Protein AF-A0A8F9XL14-F1 (afdb_monomer)

InterPro domains:
  IPR000387 Tyrosine-specific protein phosphatases domain [PS50056] (1-37)
  IPR016130 Protein-tyrosine phosphatase, active site [PS00383] (3-13)
  IPR029021 Protein-tyrosine phosphatase-like [G3DSA:3.90.190.10] (1-58)
  IPR029021 Protein-tyrosine phosphatase-like [SSF52799] (2-39)

Secondary structure (DSSP, 8-state):
-----S-HHHHHHHHHHHHHHHHS---HHHHHHHHHHTT--TT-HHHHHHHHTS--------

Radius of gyration: 12.29 Å; Cα contacts (8 Å, |Δi|>4): 64; chains: 1; bounding box: 36×24×31 Å

Foldseek 3Di:
DDPPPVDPLQVVLLVQLLCCLAPVVDQLVVSNVVSVVSPNDPPPPVSSVCSNPRDRNPPPDD

Structure (mmCIF, N/CA/C/O backbone):
data_AF-A0A8F9XL14-F1
#
_entry.id   AF-A0A8F9XL14-F1
#
loop_
_atom_site.group_PDB
_atom_site.id
_atom_site.type_symbol
_atom_site.label_atom_id
_atom_site.label_alt_id
_atom_site.label_comp_id
_atom_site.label_asym_id
_atom_site.label_entity_id
_atom_site.label_seq_id
_atom_site.pdbx_PDB_ins_code
_atom_site.Cartn_x
_atom_site.Cartn_y
_atom_site.Cartn_z
_atom_site.occupancy
_atom_site.B_iso_or_equiv
_atom_site.auth_seq_id
_atom_site.auth_comp_id
_atom_site.auth_asym_id
_atom_site.auth_atom_id
_atom_site.pdbx_PDB_model_num
ATOM 1 N N . MET A 1 1 ? 7.839 15.195 -21.218 1.00 40.50 1 MET A N 1
ATOM 2 C CA . MET A 1 1 ? 7.997 14.875 -19.784 1.00 40.50 1 MET A CA 1
ATOM 3 C C . MET A 1 1 ? 8.108 13.365 -19.672 1.00 40.50 1 MET A C 1
ATOM 5 O O . MET A 1 1 ? 7.136 12.672 -19.939 1.00 40.50 1 MET A O 1
ATOM 9 N N . PHE A 1 2 ? 9.323 12.860 -19.458 1.00 31.22 2 PHE A N 1
ATOM 10 C CA . PHE A 1 2 ? 9.621 11.429 -19.484 1.00 31.22 2 PHE A CA 1
ATOM 11 C C . PHE A 1 2 ? 9.279 10.809 -18.130 1.00 31.22 2 PHE A C 1
ATOM 13 O O . PHE A 1 2 ? 1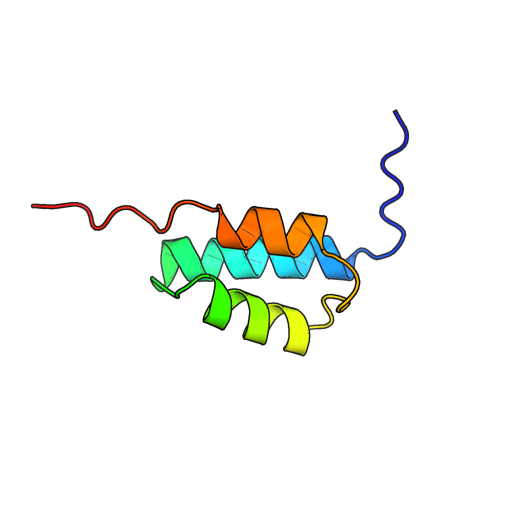0.022 10.960 -17.165 1.00 31.22 2 PHE A O 1
ATOM 20 N N . ILE A 1 3 ? 8.146 10.111 -18.058 1.00 44.47 3 ILE A N 1
ATOM 21 C CA . ILE A 1 3 ? 7.890 9.174 -16.966 1.00 44.47 3 ILE A CA 1
ATOM 22 C C . ILE A 1 3 ? 8.680 7.910 -17.304 1.00 44.47 3 ILE A C 1
ATOM 24 O O . ILE A 1 3 ? 8.214 7.037 -18.035 1.00 44.47 3 ILE A O 1
ATOM 28 N N . HIS A 1 4 ? 9.910 7.832 -16.803 1.00 49.47 4 HIS A N 1
ATOM 29 C CA . HIS A 1 4 ? 10.649 6.580 -16.759 1.00 49.47 4 HIS A CA 1
ATOM 30 C C . HIS A 1 4 ? 10.013 5.690 -15.688 1.00 49.47 4 HIS A C 1
ATOM 32 O O . HIS A 1 4 ? 10.435 5.674 -14.540 1.00 49.47 4 HIS A O 1
ATOM 38 N N . CYS A 1 5 ? 8.981 4.935 -16.056 1.00 53.16 5 CYS A N 1
ATOM 39 C CA . CYS A 1 5 ? 8.626 3.740 -15.301 1.00 53.16 5 CYS A CA 1
ATOM 40 C C . CYS A 1 5 ? 9.561 2.618 -15.727 1.00 53.16 5 CYS A C 1
ATOM 42 O O . CYS A 1 5 ? 9.222 1.825 -16.601 1.00 53.16 5 CYS A O 1
ATOM 44 N N . GLN A 1 6 ? 10.750 2.571 -15.129 1.00 44.47 6 GLN A N 1
ATOM 45 C CA . GLN A 1 6 ? 11.680 1.467 -15.358 1.00 44.47 6 GLN A CA 1
ATOM 46 C C . GLN A 1 6 ? 11.214 0.157 -14.683 1.00 44.47 6 GLN A C 1
ATOM 48 O O . GLN A 1 6 ? 11.713 -0.901 -15.036 1.00 44.47 6 GLN A O 1
ATOM 53 N N . HIS A 1 7 ? 10.200 0.185 -13.810 1.00 53.41 7 HIS A N 1
ATOM 54 C CA . HIS A 1 7 ? 9.653 -1.009 -13.156 1.00 53.41 7 HIS A CA 1
ATOM 55 C C . HIS A 1 7 ? 8.126 -0.915 -12.996 1.00 53.41 7 HIS A C 1
ATOM 57 O O . HIS A 1 7 ? 7.594 -0.417 -12.012 1.00 53.41 7 HIS A O 1
ATOM 63 N N . GLY A 1 8 ? 7.359 -1.410 -13.972 1.00 51.62 8 GLY A N 1
ATOM 64 C CA . GLY A 1 8 ? 5.884 -1.434 -13.911 1.00 51.62 8 GLY A CA 1
ATOM 65 C C . GLY A 1 8 ? 5.281 -2.147 -12.683 1.00 51.62 8 GLY A C 1
ATOM 66 O O . GLY A 1 8 ? 4.093 -1.963 -12.403 1.00 51.62 8 GLY A O 1
ATOM 67 N N . ALA A 1 9 ? 6.092 -2.902 -11.937 1.00 57.25 9 ALA A N 1
ATOM 68 C CA . ALA A 1 9 ? 5.730 -3.528 -10.670 1.00 57.25 9 ALA A CA 1
ATOM 69 C C . ALA A 1 9 ? 5.380 -2.500 -9.577 1.00 57.25 9 ALA A C 1
ATOM 71 O O . ALA A 1 9 ? 4.414 -2.697 -8.838 1.00 57.25 9 ALA A O 1
ATOM 72 N N . ASP A 1 10 ? 6.071 -1.357 -9.535 1.00 65.00 10 ASP A N 1
ATOM 73 C CA . ASP A 1 10 ? 5.946 -0.412 -8.420 1.00 65.00 10 ASP A CA 1
ATOM 74 C C . ASP A 1 10 ? 4.624 0.365 -8.460 1.00 65.00 10 ASP A C 1
ATOM 76 O O . ASP A 1 10 ? 3.950 0.518 -7.442 1.00 65.00 10 ASP A O 1
ATOM 80 N N . ARG A 1 11 ? 4.153 0.744 -9.658 1.00 71.88 11 ARG A N 1
ATOM 81 C CA . ARG A 1 11 ? 2.827 1.373 -9.840 1.00 71.88 11 ARG A CA 1
ATOM 82 C C . ARG A 1 11 ? 1.676 0.431 -9.515 1.00 71.88 11 ARG A C 1
ATOM 84 O O . ARG A 1 11 ? 0.690 0.861 -8.922 1.00 71.88 11 ARG A O 1
ATOM 91 N N . THR A 1 12 ? 1.796 -0.836 -9.906 1.00 78.38 12 THR A N 1
ATOM 92 C CA . THR A 1 12 ? 0.757 -1.840 -9.645 1.00 78.38 12 THR A CA 1
ATOM 93 C C . THR A 1 12 ? 0.634 -2.091 -8.143 1.00 78.38 12 THR A C 1
ATOM 95 O O . THR A 1 12 ? -0.474 -2.062 -7.610 1.00 78.38 12 THR A O 1
ATOM 98 N N . GLY A 1 13 ? 1.766 -2.225 -7.441 1.00 80.00 13 GLY A N 1
ATOM 99 C CA . GLY A 1 13 ? 1.790 -2.358 -5.985 1.00 80.00 13 GLY A CA 1
ATOM 100 C C . GLY A 1 13 ? 1.188 -1.149 -5.264 1.00 80.00 13 GLY A C 1
ATOM 101 O O . GLY A 1 13 ? 0.422 -1.328 -4.322 1.00 80.00 13 GLY A O 1
ATOM 102 N N . THR A 1 14 ? 1.447 0.076 -5.734 1.00 82.88 14 THR A N 1
ATOM 103 C CA . THR A 1 14 ? 0.842 1.290 -5.157 1.00 82.88 14 THR A CA 1
ATOM 104 C C . THR A 1 14 ? -0.666 1.344 -5.355 1.00 82.88 14 THR A C 1
ATOM 106 O O . THR A 1 14 ? -1.387 1.654 -4.411 1.00 82.88 14 THR A O 1
ATOM 109 N N . ILE A 1 15 ? -1.163 1.008 -6.548 1.00 83.81 15 ILE A N 1
ATOM 110 C CA . ILE A 1 15 ? -2.606 0.995 -6.821 1.00 83.81 15 ILE A CA 1
ATOM 111 C C . ILE A 1 15 ? -3.309 -0.050 -5.949 1.00 83.81 15 ILE A C 1
ATOM 113 O O . ILE A 1 15 ? -4.341 0.257 -5.352 1.00 83.81 15 ILE A O 1
ATOM 117 N N . ILE A 1 16 ? -2.740 -1.255 -5.832 1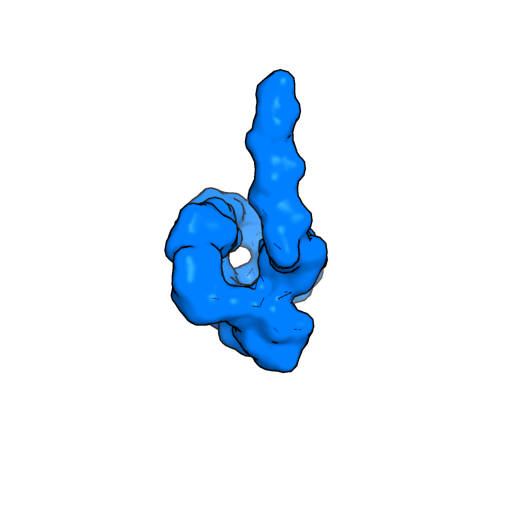.00 84.88 16 ILE A N 1
ATOM 118 C CA . ILE A 1 16 ? -3.275 -2.311 -4.961 1.00 84.88 16 ILE A CA 1
ATOM 119 C C . ILE A 1 16 ? -3.257 -1.853 -3.502 1.00 84.88 16 ILE A C 1
ATOM 121 O O . ILE A 1 16 ? -4.262 -1.995 -2.813 1.00 84.88 16 ILE A O 1
ATOM 125 N N . ALA A 1 17 ? -2.168 -1.238 -3.037 1.00 87.19 17 ALA A N 1
ATOM 126 C CA . ALA A 1 17 ? -2.079 -0.763 -1.663 1.00 87.19 17 ALA A CA 1
ATOM 127 C C . ALA A 1 17 ? -3.140 0.308 -1.350 1.00 87.19 17 ALA A C 1
ATOM 129 O O . ALA A 1 17 ? -3.849 0.206 -0.350 1.00 87.19 17 ALA A O 1
ATOM 130 N N . CYS A 1 18 ? -3.328 1.289 -2.237 1.00 85.56 18 CYS A N 1
ATOM 131 C CA . CYS A 1 18 ? -4.399 2.279 -2.110 1.00 85.56 18 CYS A CA 1
ATOM 132 C C . CYS A 1 18 ? -5.795 1.638 -2.156 1.00 85.56 18 CYS A C 1
ATOM 134 O O . CYS A 1 18 ? -6.692 2.061 -1.423 1.00 85.56 18 CYS A O 1
ATOM 136 N N . TYR A 1 19 ? -5.985 0.607 -2.985 1.00 86.19 19 TYR A N 1
ATOM 137 C CA . TYR A 1 19 ? -7.228 -0.159 -3.029 1.00 86.19 19 TYR A CA 1
ATOM 138 C C . TYR A 1 19 ? -7.495 -0.864 -1.694 1.00 86.19 19 TYR A C 1
ATOM 140 O O . TYR A 1 19 ? -8.576 -0.687 -1.145 1.00 86.19 19 TYR A O 1
ATOM 148 N N . ARG A 1 20 ? -6.511 -1.559 -1.109 1.00 88.19 20 ARG A N 1
ATOM 149 C CA . ARG A 1 20 ? -6.634 -2.205 0.213 1.00 88.19 20 ARG A CA 1
ATOM 150 C C . ARG A 1 20 ? -6.968 -1.217 1.322 1.00 88.19 20 ARG A C 1
ATOM 152 O O . ARG A 1 20 ? -7.844 -1.477 2.141 1.00 88.19 20 ARG A O 1
ATOM 159 N N . ILE A 1 21 ? -6.303 -0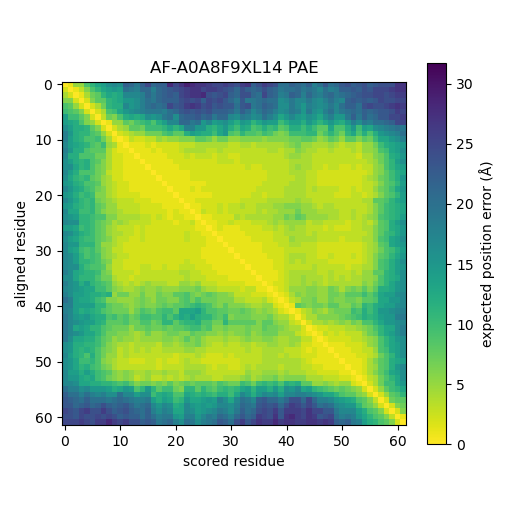.065 1.325 1.00 87.88 21 ILE A N 1
ATOM 160 C CA . ILE A 1 21 ? -6.538 0.992 2.313 1.00 87.88 21 ILE A CA 1
ATOM 161 C C . ILE A 1 21 ? -7.977 1.519 2.223 1.00 87.88 21 ILE A C 1
ATOM 163 O O . ILE A 1 21 ? -8.621 1.763 3.242 1.00 87.88 21 ILE A O 1
ATOM 167 N N . ARG A 1 22 ? -8.503 1.691 1.005 1.00 85.56 22 ARG A N 1
ATOM 168 C CA . ARG A 1 22 ? -9.833 2.275 0.791 1.00 85.56 22 ARG A CA 1
ATOM 169 C C . ARG A 1 22 ? -10.974 1.267 0.899 1.00 85.56 22 ARG A C 1
ATOM 171 O O . ARG A 1 22 ? -12.027 1.606 1.422 1.00 85.56 22 ARG A O 1
ATOM 178 N N . HIS A 1 23 ? -10.789 0.084 0.328 1.00 85.31 23 HIS A N 1
ATOM 179 C CA . HIS A 1 23 ? -11.823 -0.933 0.177 1.00 85.31 23 HIS A CA 1
ATOM 180 C C . HIS A 1 23 ? -11.869 -1.874 1.380 1.00 85.31 23 HIS A C 1
ATOM 182 O O . HIS A 1 23 ? -12.942 -2.141 1.909 1.00 85.31 23 HIS A O 1
ATOM 188 N N . ASP A 1 24 ? -10.703 -2.335 1.833 1.00 84.19 24 ASP A N 1
ATOM 189 C CA . ASP A 1 24 ? -10.593 -3.317 2.915 1.00 84.19 24 ASP A CA 1
ATOM 190 C C . ASP A 1 24 ? -10.284 -2.659 4.270 1.00 84.19 24 ASP A C 1
ATOM 192 O O . ASP A 1 24 ? -10.201 -3.343 5.289 1.00 84.19 24 ASP A O 1
ATOM 196 N N . GLY A 1 25 ? -10.098 -1.332 4.294 1.00 86.19 25 GLY A N 1
ATOM 197 C CA . GLY A 1 25 ? -9.782 -0.573 5.506 1.00 86.19 25 GLY A CA 1
ATOM 198 C C . GLY A 1 25 ? -8.400 -0.891 6.076 1.00 86.19 25 GLY A C 1
ATOM 199 O O . GLY A 1 25 ? -8.170 -0.734 7.275 1.00 86.19 25 GLY A O 1
ATOM 200 N N . TRP A 1 26 ? -7.481 -1.389 5.245 1.00 88.56 26 TRP A N 1
ATOM 201 C CA . TRP A 1 26 ? -6.146 -1.756 5.704 1.00 88.56 26 TRP A CA 1
ATOM 202 C C . TRP A 1 26 ? -5.345 -0.526 6.122 1.00 88.56 26 TRP A C 1
ATOM 204 O O . TRP A 1 26 ? -5.464 0.556 5.546 1.00 88.56 26 TRP A O 1
ATOM 214 N N . THR A 1 27 ? -4.467 -0.707 7.105 1.00 87.12 27 THR A N 1
ATOM 215 C CA . THR A 1 27 ? -3.462 0.306 7.420 1.00 87.12 27 THR A CA 1
ATOM 216 C C . THR A 1 27 ? -2.446 0.387 6.285 1.00 87.12 27 THR A C 1
ATOM 218 O O . THR A 1 27 ? -2.165 -0.605 5.604 1.00 87.12 27 THR A O 1
ATOM 221 N N . ALA A 1 28 ? -1.855 1.566 6.088 1.00 85.19 28 ALA A N 1
ATOM 222 C CA . ALA A 1 28 ? -0.872 1.755 5.027 1.00 85.19 28 ALA A CA 1
ATOM 223 C C . ALA A 1 28 ? 0.321 0.792 5.140 1.00 85.19 28 ALA A C 1
ATOM 225 O O . ALA A 1 28 ? 0.840 0.339 4.125 1.00 85.19 28 ALA A O 1
ATOM 226 N N . ASP A 1 29 ? 0.723 0.423 6.358 1.00 86.69 29 ASP A N 1
ATOM 227 C CA . ASP A 1 29 ? 1.809 -0.534 6.581 1.00 86.69 29 ASP A CA 1
ATOM 228 C C . ASP A 1 29 ? 1.447 -1.954 6.110 1.00 86.69 29 ASP A C 1
ATOM 230 O O . ASP A 1 29 ? 2.216 -2.579 5.381 1.00 86.69 29 ASP A O 1
ATOM 234 N N . ALA A 1 30 ? 0.231 -2.426 6.415 1.00 88.31 30 ALA A N 1
ATOM 235 C CA . ALA A 1 30 ? -0.259 -3.725 5.952 1.00 88.31 30 ALA A CA 1
ATOM 236 C C . ALA A 1 30 ? -0.380 -3.777 4.419 1.00 88.31 30 ALA A C 1
ATOM 238 O O . ALA A 1 30 ? 0.023 -4.752 3.781 1.00 88.31 30 ALA A O 1
ATOM 239 N N . ALA A 1 31 ? -0.876 -2.695 3.820 1.00 89.06 31 ALA A N 1
ATOM 240 C CA . ALA A 1 31 ? -0.984 -2.555 2.374 1.00 89.06 31 ALA A CA 1
ATOM 241 C C . ALA A 1 31 ? 0.396 -2.528 1.684 1.00 89.06 31 ALA A C 1
ATOM 243 O O . ALA A 1 31 ? 0.580 -3.138 0.630 1.00 89.06 31 ALA A O 1
ATOM 244 N N . LEU A 1 32 ? 1.396 -1.889 2.301 1.00 86.00 32 LEU A N 1
ATOM 245 C CA . LEU A 1 32 ? 2.777 -1.883 1.811 1.00 86.00 32 LEU A CA 1
ATOM 246 C C . LEU A 1 32 ? 3.484 -3.227 1.982 1.00 86.00 32 LEU A C 1
ATOM 248 O O . LEU A 1 32 ? 4.269 -3.613 1.114 1.00 86.00 32 LEU A O 1
ATOM 252 N N . ALA A 1 33 ? 3.208 -3.954 3.064 1.00 87.56 33 ALA A N 1
ATOM 253 C CA . ALA A 1 33 ? 3.728 -5.302 3.263 1.00 87.56 33 ALA A CA 1
ATOM 254 C C . ALA A 1 33 ? 3.226 -6.257 2.168 1.00 87.56 33 ALA A C 1
ATOM 256 O O . ALA A 1 33 ? 4.000 -7.061 1.639 1.00 87.56 33 ALA A O 1
ATOM 257 N N . GLU A 1 34 ? 1.957 -6.126 1.773 1.00 85.88 34 GLU A N 1
ATOM 258 C CA . GLU A 1 34 ? 1.394 -6.855 0.637 1.00 85.88 34 GLU A CA 1
ATOM 259 C C . GLU A 1 34 ? 2.031 -6.408 -0.688 1.00 85.88 34 GLU A C 1
ATOM 261 O O . GLU A 1 34 ? 2.516 -7.251 -1.444 1.00 85.88 34 GLU A O 1
ATOM 266 N N . ALA A 1 35 ? 2.134 -5.100 -0.941 1.00 84.31 35 ALA A N 1
ATOM 267 C CA . ALA A 1 35 ? 2.770 -4.577 -2.150 1.00 84.31 35 ALA A CA 1
ATOM 268 C C . ALA A 1 35 ? 4.224 -5.065 -2.309 1.00 84.31 35 ALA A C 1
ATOM 270 O O . ALA A 1 35 ? 4.625 -5.465 -3.403 1.00 84.31 35 ALA A O 1
ATOM 271 N N . LYS A 1 36 ? 4.996 -5.123 -1.214 1.00 83.25 36 LYS A N 1
ATOM 272 C CA . LYS A 1 36 ? 6.354 -5.694 -1.183 1.00 83.25 36 LYS A CA 1
ATOM 273 C C . LYS A 1 36 ? 6.354 -7.175 -1.567 1.00 83.25 36 LYS A C 1
ATOM 275 O O . LYS A 1 36 ? 7.224 -7.617 -2.314 1.00 83.25 36 LYS A O 1
ATOM 280 N N . ARG A 1 37 ? 5.366 -7.942 -1.099 1.00 81.94 37 ARG A N 1
ATOM 281 C CA . ARG A 1 37 ? 5.220 -9.369 -1.424 1.00 81.94 37 ARG A CA 1
ATOM 282 C C . ARG A 1 37 ? 4.898 -9.606 -2.904 1.00 81.94 37 ARG A C 1
ATOM 284 O O . ARG A 1 37 ? 5.314 -10.624 -3.447 1.00 81.94 37 ARG A O 1
ATOM 291 N N . TYR A 1 38 ? 4.210 -8.666 -3.553 1.00 75.69 38 TYR A N 1
ATOM 292 C CA . TYR A 1 38 ? 3.891 -8.711 -4.986 1.00 75.69 38 TYR A CA 1
ATOM 293 C C . TYR A 1 38 ? 4.953 -8.070 -5.894 1.00 75.69 38 TYR A C 1
ATOM 295 O O . TYR A 1 38 ? 4.751 -8.001 -7.105 1.00 75.69 38 TYR A O 1
ATOM 303 N N . GLY A 1 39 ? 6.097 -7.652 -5.342 1.00 72.56 39 GLY A N 1
ATOM 304 C CA . GLY A 1 39 ? 7.245 -7.196 -6.127 1.00 72.56 39 GLY A CA 1
ATOM 305 C C . GLY A 1 39 ? 7.472 -5.685 -6.151 1.00 72.56 39 GLY A C 1
ATOM 306 O O . GLY A 1 39 ? 8.243 -5.226 -6.989 1.00 72.56 39 GLY A O 1
ATOM 307 N N . MET A 1 40 ? 6.851 -4.914 -5.249 1.00 74.25 40 MET A N 1
ATOM 3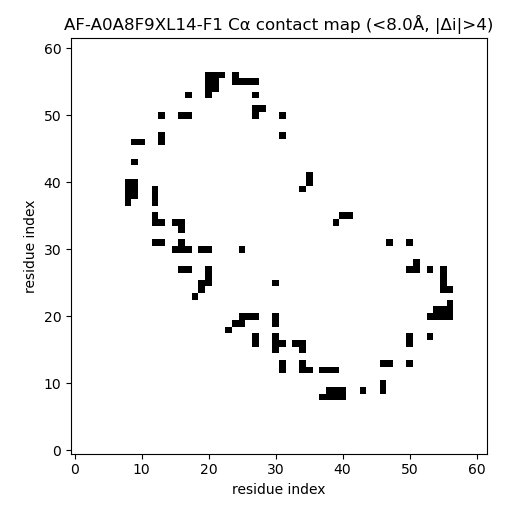08 C CA . MET A 1 40 ? 7.255 -3.522 -5.018 1.00 74.25 40 MET A CA 1
ATOM 309 C C . MET A 1 40 ? 8.669 -3.487 -4.433 1.00 74.25 40 MET A C 1
ATOM 311 O O . MET A 1 40 ? 8.936 -4.079 -3.379 1.00 74.25 40 MET A O 1
ATOM 315 N N . SER A 1 41 ? 9.567 -2.770 -5.103 1.00 71.06 41 SER A N 1
ATOM 316 C CA . SER A 1 41 ? 10.962 -2.674 -4.685 1.00 71.06 41 SER A CA 1
ATOM 317 C C . SER A 1 41 ? 11.105 -1.912 -3.367 1.00 71.06 41 SER A C 1
ATOM 319 O O . SER A 1 41 ? 10.429 -0.919 -3.097 1.00 71.06 41 SER A O 1
ATOM 321 N N . GLU A 1 42 ? 12.045 -2.352 -2.525 1.00 67.75 42 GLU A N 1
ATOM 322 C CA . GLU A 1 42 ? 12.318 -1.695 -1.240 1.00 67.75 42 GLU A CA 1
ATOM 323 C C . GLU A 1 42 ? 12.736 -0.228 -1.402 1.00 67.75 42 GLU A C 1
ATOM 325 O O . GLU A 1 42 ? 12.451 0.585 -0.520 1.00 67.75 42 GLU A O 1
ATOM 330 N N . TRP A 1 43 ? 13.371 0.066 -2.538 1.00 63.12 43 TRP A N 1
ATOM 331 C CA . TRP A 1 43 ? 13.942 1.348 -2.938 1.00 63.12 43 TRP A CA 1
ATOM 332 C C . TRP A 1 43 ? 12.927 2.370 -3.459 1.00 63.12 43 TRP A C 1
ATOM 334 O O . TRP A 1 43 ? 13.286 3.529 -3.660 1.00 63.12 43 TRP A O 1
ATOM 344 N N . GLU A 1 44 ? 11.656 1.997 -3.606 1.00 68.50 44 GLU A N 1
ATOM 345 C CA . GLU A 1 44 ? 10.587 2.900 -4.042 1.00 68.50 44 GLU A CA 1
ATOM 346 C C . GLU A 1 44 ? 10.075 3.780 -2.896 1.00 68.50 44 GLU A C 1
ATOM 348 O O . GLU A 1 44 ? 8.893 3.778 -2.536 1.00 68.50 44 GLU A O 1
ATOM 353 N N . PHE A 1 45 ? 10.979 4.543 -2.280 1.00 71.69 45 PHE A N 1
ATOM 354 C CA . PHE A 1 45 ? 10.667 5.395 -1.134 1.00 71.69 45 PHE A CA 1
ATOM 355 C C . PHE A 1 45 ? 9.521 6.373 -1.426 1.00 71.69 45 PHE A C 1
ATOM 357 O O . PHE A 1 45 ? 8.639 6.516 -0.586 1.00 71.69 45 PHE A O 1
ATOM 364 N N . GLY A 1 46 ? 9.476 6.972 -2.623 1.00 73.75 46 GLY A N 1
ATOM 365 C CA . GLY A 1 46 ? 8.413 7.912 -3.004 1.00 73.75 46 GLY A CA 1
ATOM 366 C C . GLY A 1 46 ? 7.02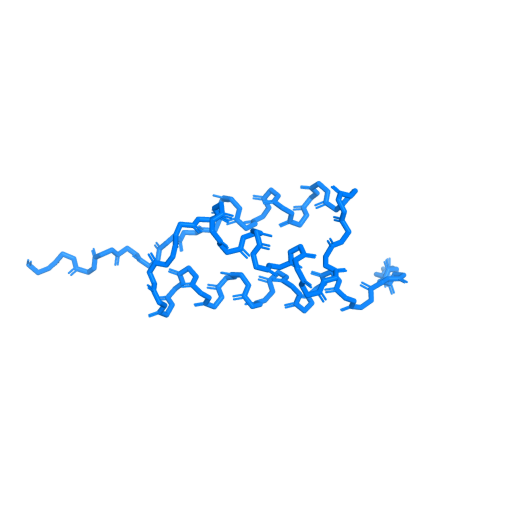8 7.265 -3.124 1.00 73.75 46 GLY A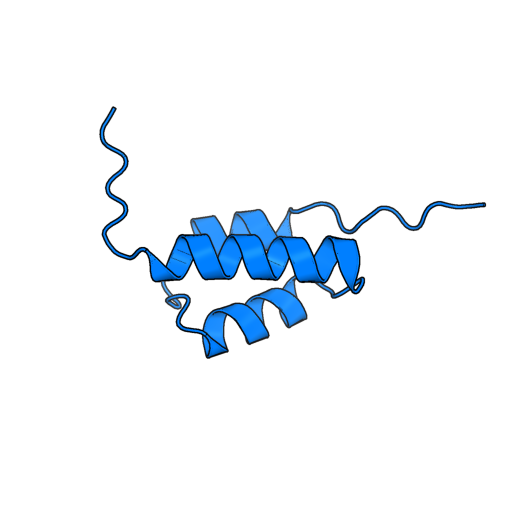 C 1
ATOM 367 O O . GLY A 1 46 ? 6.032 7.839 -2.694 1.00 73.75 46 GLY A O 1
ATOM 368 N N . MET A 1 47 ? 6.958 6.038 -3.643 1.00 76.69 47 MET A N 1
ATOM 369 C CA . MET A 1 47 ? 5.698 5.298 -3.775 1.00 76.69 47 MET A CA 1
ATOM 370 C C . MET A 1 47 ? 5.203 4.798 -2.418 1.00 76.69 47 MET A C 1
ATOM 372 O O . MET A 1 47 ? 4.010 4.872 -2.123 1.00 76.69 47 MET A O 1
ATOM 376 N N . LYS A 1 48 ? 6.125 4.337 -1.562 1.00 79.50 48 LYS A N 1
ATOM 377 C CA . LYS A 1 48 ? 5.811 3.971 -0.177 1.00 79.50 48 LYS A CA 1
ATOM 378 C C . LYS A 1 48 ? 5.311 5.174 0.618 1.00 79.50 48 LYS A C 1
ATOM 380 O O . LYS A 1 48 ? 4.374 5.039 1.398 1.00 79.50 48 LYS A O 1
ATOM 385 N N . ASP A 1 49 ? 5.923 6.337 0.422 1.00 82.25 49 ASP A N 1
ATOM 386 C CA . ASP A 1 49 ? 5.501 7.585 1.054 1.00 82.25 49 ASP A CA 1
ATOM 387 C C . ASP A 1 49 ? 4.089 7.997 0.614 1.00 82.25 49 ASP A C 1
ATOM 389 O O . ASP A 1 49 ? 3.232 8.251 1.458 1.00 82.25 49 ASP A O 1
ATOM 393 N N . PHE A 1 50 ? 3.799 7.926 -0.689 1.00 83.62 50 PHE A N 1
ATOM 394 C CA . PHE A 1 50 ? 2.458 8.188 -1.214 1.00 83.62 50 PHE A CA 1
ATOM 395 C C . PHE A 1 50 ? 1.391 7.289 -0.575 1.00 83.62 50 PHE A C 1
ATOM 397 O O . PHE A 1 50 ? 0.345 7.777 -0.161 1.00 83.62 50 PHE A O 1
ATOM 404 N N . VAL A 1 51 ? 1.656 5.984 -0.452 1.00 85.12 51 VAL A N 1
ATOM 405 C CA . VAL A 1 51 ? 0.723 5.033 0.179 1.00 85.12 51 VAL A CA 1
ATOM 406 C C . VAL A 1 51 ? 0.551 5.317 1.676 1.00 85.12 51 VAL A C 1
ATOM 408 O O . VAL A 1 51 ? -0.561 5.205 2.183 1.00 85.12 51 VAL A O 1
ATOM 411 N N . ARG A 1 52 ? 1.614 5.719 2.389 1.00 84.19 52 ARG A N 1
ATOM 412 C CA . ARG A 1 52 ? 1.537 6.102 3.814 1.00 84.19 52 ARG A CA 1
ATOM 413 C C . ARG A 1 52 ? 0.697 7.346 4.056 1.00 84.19 52 ARG A C 1
ATOM 415 O O . ARG A 1 52 ? -0.003 7.408 5.061 1.00 84.19 52 ARG A O 1
ATOM 422 N N . HIS A 1 53 ? 0.762 8.306 3.142 1.00 82.94 53 HIS A N 1
ATOM 423 C CA . HIS A 1 53 ? -0.028 9.533 3.193 1.00 82.94 53 HIS A CA 1
ATOM 424 C C . HIS A 1 53 ? -1.384 9.405 2.490 1.00 82.94 53 HIS A C 1
ATOM 426 O O . HIS A 1 53 ? -2.164 10.359 2.482 1.00 82.94 53 HIS A O 1
ATOM 432 N N . PHE A 1 54 ? -1.684 8.246 1.896 1.00 82.25 54 PHE A N 1
ATOM 433 C CA . PHE A 1 54 ? -2.961 8.024 1.244 1.00 82.25 54 PHE A CA 1
ATOM 434 C C . PHE A 1 54 ? -4.060 8.034 2.310 1.00 82.25 54 PHE A C 1
ATOM 436 O O . PHE A 1 54 ? -3.973 7.268 3.275 1.00 82.25 54 PHE A O 1
ATOM 443 N N . PRO A 1 55 ? -5.092 8.884 2.170 1.00 72.12 55 PRO A N 1
ATOM 444 C CA . PRO A 1 55 ? -6.161 8.929 3.145 1.00 72.12 55 PRO A CA 1
ATOM 445 C C . PRO A 1 55 ? -6.834 7.558 3.174 1.00 72.12 55 PRO A C 1
ATOM 447 O O . PRO A 1 55 ? -7.455 7.137 2.192 1.00 72.12 55 PRO A O 1
ATOM 450 N N . ALA A 1 56 ? -6.711 6.867 4.312 1.00 65.81 56 ALA A N 1
ATOM 451 C CA . ALA A 1 56 ? -7.620 5.782 4.647 1.00 65.81 56 ALA A CA 1
ATOM 452 C C . ALA A 1 56 ? -9.027 6.303 4.411 1.00 65.81 56 ALA A C 1
ATOM 454 O O . ALA A 1 56 ? -9.290 7.461 4.754 1.00 65.81 56 ALA A O 1
ATOM 455 N N . ALA A 1 57 ? -9.881 5.503 3.756 1.00 61.75 57 ALA A N 1
ATOM 456 C CA . ALA A 1 57 ? -11.278 5.872 3.586 1.00 61.75 57 ALA A CA 1
ATOM 457 C C . ALA A 1 57 ? -11.738 6.344 4.956 1.00 61.75 57 ALA A C 1
ATOM 459 O O . ALA A 1 57 ? -11.721 5.551 5.899 1.00 61.75 57 ALA A O 1
ATOM 460 N N . ALA A 1 58 ? -11.982 7.655 5.078 1.00 52.84 58 ALA A N 1
ATOM 461 C CA . ALA A 1 58 ? -12.434 8.233 6.320 1.00 52.84 58 ALA A CA 1
ATOM 462 C C . ALA A 1 58 ? -13.582 7.332 6.726 1.00 52.84 58 ALA A C 1
ATOM 464 O O . ALA A 1 58 ? -14.493 7.145 5.913 1.00 52.84 58 ALA A O 1
ATOM 465 N N . ALA A 1 59 ? -13.462 6.690 7.895 1.00 50.91 59 A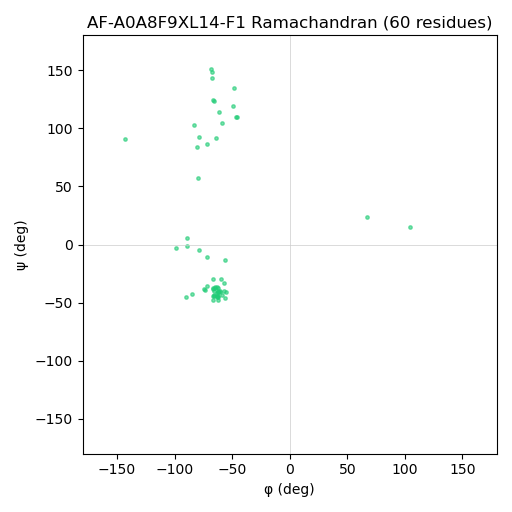LA A N 1
ATOM 466 C CA . ALA A 1 59 ? -14.586 6.013 8.497 1.00 50.91 59 ALA A CA 1
ATOM 467 C C . ALA A 1 59 ? -15.714 7.022 8.363 1.00 50.91 59 ALA A C 1
ATOM 469 O O . ALA A 1 59 ? -15.614 8.134 8.889 1.00 50.91 59 ALA A O 1
ATOM 470 N N . SER A 1 60 ? -16.666 6.712 7.487 1.00 47.53 60 SER A N 1
ATOM 471 C CA . SER A 1 60 ? -17.825 7.538 7.254 1.00 47.53 60 SER A CA 1
ATOM 472 C C . SER A 1 60 ? -18.543 7.497 8.584 1.00 47.53 60 SER A C 1
ATOM 474 O O . SER A 1 60 ? -19.247 6.532 8.872 1.00 47.53 60 SER A O 1
ATOM 476 N N . GLY A 1 61 ? -18.215 8.469 9.434 1.00 50.28 61 GLY A N 1
ATOM 477 C CA . 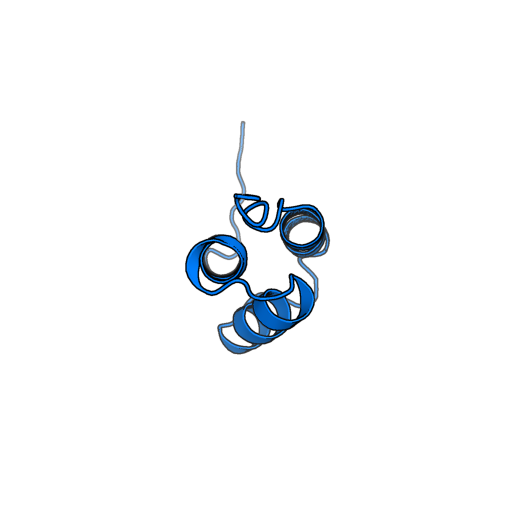GLY A 1 61 ? -18.878 8.706 10.692 1.00 50.28 61 GLY A CA 1
ATOM 478 C C . GLY A 1 61 ? -20.331 8.960 10.352 1.00 50.28 61 GLY A C 1
ATOM 479 O O . GLY A 1 61 ? -20.659 9.999 9.779 1.00 50.28 61 GLY A O 1
ATOM 480 N N . GLY A 1 62 ? -21.147 7.950 10.621 1.00 36.84 62 GLY A N 1
ATOM 481 C CA . GLY A 1 62 ? -22.543 8.110 10.987 1.00 36.84 62 GLY A CA 1
ATOM 482 C C . GLY A 1 62 ?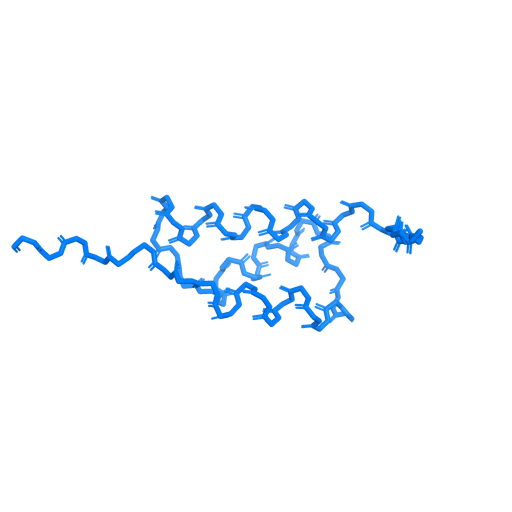 -22.628 8.058 12.499 1.00 36.84 62 GLY A C 1
ATOM 483 O O . GLY A 1 62 ? -21.893 7.228 13.084 1.00 36.84 62 GLY A O 1
#

Solvent-accessible surface area (backbone atoms only — not comparable to full-atom values): 3620 Å² total; per-residue (Å²): 134,86,80,80,72,87,52,74,45,44,61,52,23,43,53,50,23,49,45,35,15,50,74,70,64,36,53,45,66,61,21,47,56,51,17,43,74,73,53,24,59,90,83,44,55,70,56,55,47,50,42,61,69,46,76,50,53,69,77,79,81,123

Organism: NCBI:txid2862869

pLDDT: mean 72.83, std 15.61, range [31.22, 89.06]

Mean predicted aligned error: 8.54 Å

Nearest PDB structures (foldseek):
  4mbb-assembly1_A  TM=7.855E-01  e=4.804E-01  Homo sapiens
  3s4o-assembly2_B  TM=8.059E-01  e=3.884E+00  Leishmania major

Sequence (62 aa):
MFIHCQHGADRTGTIIACYRIRHDGWTADAALAEAKRYGMSEWEFGMKDFVRHFPAAAASGG